Protein AF-A0A968D775-F1 (afdb_monomer_lite)

Structure (mmCIF, N/CA/C/O backbone):
data_AF-A0A968D775-F1
#
_entry.id   AF-A0A968D775-F1
#
loop_
_atom_site.group_PDB
_atom_site.id
_atom_site.type_symbol
_atom_site.label_atom_id
_atom_site.label_alt_id
_atom_site.label_comp_id
_atom_site.label_asym_id
_atom_site.label_entity_id
_atom_site.label_seq_id
_atom_site.pdbx_PDB_ins_code
_atom_site.Cartn_x
_atom_site.Cartn_y
_atom_site.Cartn_z
_atom_site.occupancy
_atom_site.B_iso_or_equiv
_atom_site.auth_seq_id
_atom_site.auth_comp_id
_atom_site.auth_asym_id
_atom_site.auth_atom_id
_atom_site.pdbx_PDB_model_num
ATOM 1 N N . GLY A 1 1 ? -21.452 0.922 7.059 1.00 87.69 1 GLY A N 1
ATOM 2 C CA . GLY A 1 1 ? -20.912 -0.450 7.163 1.00 87.69 1 GLY A CA 1
ATOM 3 C C . GLY A 1 1 ? -19.624 -0.413 7.958 1.00 87.69 1 GLY A C 1
ATOM 4 O O . GLY A 1 1 ? -19.104 0.677 8.151 1.00 87.69 1 GLY A O 1
ATOM 5 N N . ARG A 1 2 ? -19.136 -1.562 8.431 1.00 95.44 2 ARG A N 1
ATOM 6 C CA . ARG A 1 2 ? -17.876 -1.692 9.179 1.00 95.44 2 ARG A CA 1
ATOM 7 C C . ARG A 1 2 ? -16.833 -2.397 8.308 1.00 95.44 2 ARG A C 1
ATOM 9 O O . ARG A 1 2 ? -17.202 -3.298 7.559 1.00 95.44 2 ARG A O 1
ATOM 16 N N . LEU A 1 3 ? -15.573 -1.967 8.393 1.00 97.50 3 LEU A N 1
ATOM 17 C CA . LEU A 1 3 ? -14.434 -2.596 7.725 1.00 97.50 3 LEU A CA 1
ATOM 18 C C . LEU A 1 3 ? -13.481 -3.145 8.789 1.00 97.50 3 LEU A C 1
ATOM 20 O O . LEU A 1 3 ? -12.847 -2.370 9.493 1.00 97.50 3 LEU A O 1
ATOM 24 N N . ASP A 1 4 ? -13.396 -4.469 8.899 1.00 98.38 4 ASP A N 1
ATOM 25 C CA . ASP A 1 4 ? -12.559 -5.144 9.902 1.00 98.38 4 ASP A CA 1
ATOM 26 C C . ASP A 1 4 ? -11.166 -5.499 9.379 1.00 98.38 4 ASP A C 1
ATOM 28 O O . ASP A 1 4 ? -10.181 -5.435 10.118 1.00 98.38 4 ASP A O 1
ATOM 32 N N . VAL A 1 5 ? -11.078 -5.877 8.101 1.00 98.31 5 VAL A N 1
ATOM 33 C CA . VAL A 1 5 ? -9.846 -6.374 7.485 1.00 98.31 5 VAL A CA 1
ATOM 34 C C . VAL A 1 5 ? -9.702 -5.842 6.063 1.00 98.31 5 VAL A C 1
ATOM 36 O O . VAL A 1 5 ? -10.645 -5.901 5.274 1.00 98.31 5 VAL A O 1
ATOM 39 N N . LEU A 1 6 ? -8.500 -5.370 5.729 1.00 98.56 6 LEU A N 1
ATOM 40 C CA . LEU A 1 6 ? -8.044 -5.130 4.361 1.00 98.56 6 LEU A CA 1
ATOM 41 C C . LEU A 1 6 ? -6.887 -6.091 4.062 1.00 98.56 6 LEU A C 1
ATOM 43 O O . LEU A 1 6 ? -5.939 -6.165 4.841 1.00 98.56 6 LEU A O 1
ATOM 47 N N . VAL A 1 7 ? -6.943 -6.776 2.919 1.00 98.62 7 VAL A N 1
ATOM 48 C CA . VAL A 1 7 ? -5.840 -7.611 2.420 1.00 98.62 7 VAL A CA 1
ATOM 49 C C . VAL A 1 7 ? -5.355 -7.061 1.078 1.00 98.62 7 VAL A C 1
ATOM 51 O O . VAL A 1 7 ? -6.036 -7.198 0.061 1.00 98.62 7 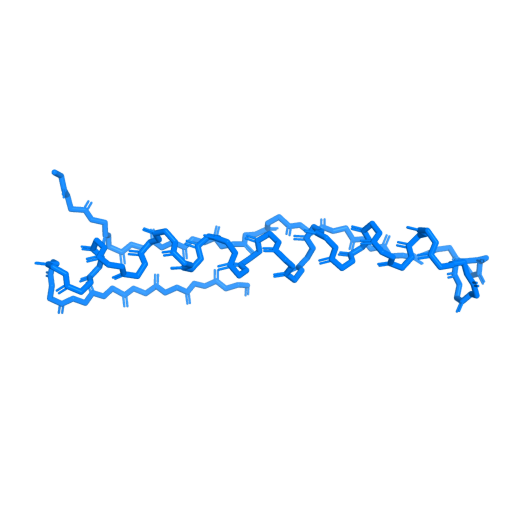VAL A O 1
ATOM 54 N N . ASN A 1 8 ? -4.172 -6.452 1.066 1.00 98.38 8 ASN A N 1
ATOM 55 C CA . ASN A 1 8 ? -3.488 -5.957 -0.127 1.00 98.38 8 ASN A CA 1
ATOM 56 C C . ASN A 1 8 ? -2.681 -7.081 -0.798 1.00 98.38 8 ASN A C 1
ATOM 58 O O . ASN A 1 8 ? -1.463 -7.050 -0.823 1.00 98.38 8 ASN A O 1
ATOM 62 N N . ASN A 1 9 ? -3.361 -8.073 -1.373 1.00 97.44 9 ASN A N 1
ATOM 63 C CA . ASN A 1 9 ? -2.703 -9.240 -1.982 1.00 97.44 9 ASN A CA 1
ATOM 64 C C . ASN A 1 9 ? -2.221 -9.018 -3.436 1.00 97.44 9 ASN A C 1
ATOM 66 O O . ASN A 1 9 ? -1.552 -9.873 -4.012 1.00 97.44 9 ASN A O 1
ATOM 70 N N . ALA A 1 10 ? -2.614 -7.924 -4.094 1.00 96.00 10 ALA A N 1
ATOM 71 C CA . ALA A 1 10 ? -2.261 -7.712 -5.497 1.00 96.00 10 ALA A CA 1
ATOM 72 C C . ALA A 1 10 ? -0.748 -7.482 -5.659 1.00 96.00 10 ALA A C 1
ATOM 74 O O . ALA A 1 10 ? -0.201 -6.534 -5.101 1.00 96.00 10 ALA A O 1
ATOM 75 N N . GLY A 1 11 ? -0.089 -8.316 -6.469 1.00 94.00 11 GLY A N 1
ATOM 76 C CA . GLY A 1 11 ? 1.341 -8.199 -6.729 1.00 94.00 11 GLY A CA 1
ATOM 77 C C . GLY A 1 11 ? 1.776 -8.866 -8.031 1.00 94.00 11 GLY A C 1
ATOM 78 O O . GLY A 1 11 ? 1.168 -9.836 -8.484 1.00 94.00 11 GLY A O 1
ATOM 79 N N . ILE A 1 12 ? 2.842 -8.335 -8.631 1.00 92.12 12 ILE A N 1
ATOM 80 C CA . ILE A 1 12 ? 3.545 -8.927 -9.776 1.00 92.12 12 ILE A CA 1
ATOM 81 C C . ILE A 1 12 ? 5.027 -9.147 -9.454 1.00 92.12 12 ILE A C 1
ATOM 83 O O . ILE A 1 12 ? 5.610 -8.424 -8.644 1.00 92.12 12 ILE A O 1
ATOM 87 N N . SER A 1 13 ? 5.650 -10.132 -10.104 1.00 87.00 13 SER A N 1
ATOM 88 C CA . SER A 1 13 ? 7.095 -10.377 -10.034 1.00 87.00 13 SER A CA 1
ATOM 89 C C . SER A 1 13 ? 7.801 -9.881 -11.297 1.00 87.00 13 SER A C 1
ATOM 91 O O . SER A 1 13 ? 7.291 -10.036 -12.404 1.00 87.00 13 SER A O 1
ATOM 93 N N . GLY A 1 14 ? 9.009 -9.335 -11.141 1.00 74.19 14 GLY A N 1
ATOM 94 C CA . GLY A 1 14 ? 9.888 -8.936 -12.252 1.00 74.19 14 GLY A CA 1
ATOM 95 C C . GLY A 1 14 ? 10.814 -10.061 -12.725 1.00 74.19 14 GLY A C 1
ATOM 96 O O . GLY A 1 14 ? 11.965 -9.814 -13.054 1.00 74.19 14 GLY A O 1
ATOM 97 N N . SER A 1 15 ? 10.383 -11.324 -12.663 1.00 62.00 15 SER A N 1
ATOM 98 C CA . SER A 1 15 ? 11.261 -12.509 -12.723 1.00 62.00 15 SER A CA 1
ATOM 99 C C . SER A 1 15 ? 11.842 -12.853 -14.111 1.00 62.00 15 SER A C 1
ATOM 101 O O . SER A 1 15 ? 12.165 -14.008 -14.375 1.00 62.00 15 SER A O 1
ATOM 103 N N . GLY A 1 16 ? 12.027 -11.868 -14.990 1.00 58.47 16 GLY A N 1
ATOM 104 C CA . GLY A 1 16 ? 12.867 -11.979 -16.180 1.00 58.47 16 GLY A CA 1
ATOM 105 C C . GLY A 1 16 ? 14.151 -11.178 -15.979 1.00 58.47 16 GLY A C 1
ATOM 106 O O . GLY A 1 16 ? 14.090 -9.977 -15.763 1.00 58.47 16 GLY A O 1
ATOM 107 N N . TYR A 1 17 ? 15.317 -11.820 -16.096 1.00 53.38 17 TYR A N 1
ATOM 108 C CA . TYR A 1 17 ? 16.663 -11.226 -15.939 1.00 53.38 17 TYR A CA 1
ATOM 109 C C . TYR A 1 17 ? 16.899 -9.937 -16.769 1.00 53.38 17 TYR A C 1
ATOM 111 O O . TYR A 1 17 ? 17.866 -9.220 -16.534 1.00 53.38 17 TYR A O 1
ATOM 119 N N . ALA A 1 18 ? 16.026 -9.653 -17.741 1.00 58.28 18 ALA A N 1
ATOM 120 C CA . ALA A 1 18 ? 16.041 -8.473 -18.597 1.00 58.28 18 ALA A CA 1
ATOM 121 C C . ALA A 1 18 ? 15.505 -7.185 -17.931 1.00 58.28 18 ALA A C 1
ATOM 123 O O . ALA A 1 18 ? 15.869 -6.101 -18.372 1.00 58.28 18 ALA A O 1
ATOM 124 N N . ASP A 1 19 ? 14.699 -7.279 -16.866 1.00 64.25 19 ASP A N 1
ATOM 125 C CA . ASP A 1 19 ? 13.990 -6.120 -16.284 1.00 64.25 19 ASP A CA 1
ATOM 126 C C . ASP A 1 19 ? 14.811 -5.311 -15.270 1.00 64.25 19 ASP A C 1
ATOM 128 O O . ASP A 1 19 ? 14.387 -4.247 -14.828 1.00 64.25 19 ASP A O 1
ATOM 132 N N . VAL A 1 20 ? 16.000 -5.778 -14.878 1.00 67.00 20 VAL A N 1
ATOM 133 C CA . VAL A 1 20 ? 16.779 -5.153 -13.788 1.00 67.00 20 VAL A CA 1
ATOM 134 C C . VAL A 1 20 ? 17.286 -3.741 -14.103 1.00 67.00 20 VAL A C 1
ATOM 136 O O . VAL A 1 20 ? 17.665 -3.017 -13.185 1.00 67.00 20 VAL A O 1
ATOM 139 N N . THR A 1 21 ? 17.292 -3.336 -15.376 1.00 73.69 21 THR A N 1
ATOM 140 C CA . THR A 1 21 ? 17.641 -1.972 -15.809 1.00 73.69 21 THR A CA 1
ATOM 141 C C . THR A 1 21 ? 16.480 -1.219 -16.459 1.00 73.69 21 THR A C 1
ATOM 143 O O . THR A 1 21 ? 16.664 -0.064 -16.839 1.00 73.69 21 THR A O 1
ATOM 146 N N . ASP A 1 22 ? 15.312 -1.847 -16.625 1.00 86.88 22 ASP A N 1
ATOM 147 C CA . ASP A 1 22 ? 14.160 -1.215 -17.268 1.00 86.88 22 ASP A CA 1
ATOM 148 C C . ASP A 1 22 ? 13.360 -0.398 -16.242 1.00 86.88 22 ASP A C 1
ATOM 150 O O . ASP A 1 22 ? 12.726 -0.925 -15.322 1.00 86.88 22 ASP A O 1
ATOM 154 N N . LEU A 1 23 ? 13.403 0.926 -16.404 1.00 88.69 23 LEU A N 1
ATOM 155 C CA . LEU A 1 23 ? 12.698 1.860 -15.535 1.00 88.69 23 LEU A CA 1
ATOM 156 C C . LEU A 1 23 ? 11.174 1.718 -15.647 1.00 88.69 23 LEU A C 1
ATOM 158 O O . LEU A 1 23 ? 10.478 1.893 -14.647 1.00 88.69 23 LEU A O 1
ATOM 162 N N . ASP A 1 24 ? 10.641 1.388 -16.822 1.00 90.25 24 ASP A N 1
ATOM 163 C CA . ASP A 1 24 ? 9.198 1.241 -17.015 1.00 90.25 24 ASP A CA 1
ATOM 164 C C . ASP A 1 24 ? 8.691 -0.033 -16.341 1.00 90.25 24 ASP A C 1
ATOM 166 O O . ASP A 1 24 ? 7.655 -0.015 -15.664 1.00 90.25 24 ASP A O 1
ATOM 170 N N . ALA A 1 25 ? 9.457 -1.119 -16.439 1.00 88.56 25 ALA A N 1
ATOM 171 C CA . ALA A 1 25 ? 9.172 -2.349 -15.714 1.00 88.56 25 ALA A CA 1
ATOM 172 C C . ALA A 1 25 ? 9.224 -2.145 -14.193 1.00 88.56 25 ALA A C 1
ATOM 174 O O . ALA A 1 25 ? 8.301 -2.550 -13.477 1.00 88.56 25 ALA A O 1
ATOM 175 N N . TRP A 1 26 ? 10.249 -1.441 -13.701 1.00 89.75 26 TRP A N 1
ATOM 176 C CA . TRP A 1 26 ? 10.352 -1.048 -12.296 1.00 89.75 26 TRP A CA 1
ATOM 177 C C . TRP A 1 26 ? 9.147 -0.215 -11.844 1.00 89.75 26 TRP A C 1
ATOM 179 O O . TRP A 1 26 ? 8.503 -0.538 -10.843 1.00 89.75 26 TRP A O 1
ATOM 189 N N . ASN A 1 27 ? 8.797 0.830 -12.598 1.00 93.06 27 ASN A N 1
ATOM 190 C CA . ASN A 1 27 ? 7.672 1.705 -12.280 1.00 93.06 27 ASN A CA 1
ATOM 191 C C . ASN A 1 27 ? 6.354 0.931 -12.247 1.00 93.06 27 ASN A C 1
ATOM 193 O O . ASN A 1 27 ? 5.542 1.137 -11.345 1.00 93.06 27 ASN A O 1
ATOM 197 N N . LYS A 1 28 ? 6.149 0.001 -13.183 1.00 92.62 28 LYS A N 1
ATOM 198 C CA . LYS A 1 28 ? 4.970 -0.866 -13.197 1.00 92.62 28 LYS A CA 1
ATOM 199 C C . LYS A 1 28 ? 4.912 -1.749 -11.952 1.00 92.62 28 LYS A C 1
ATOM 201 O O . LYS A 1 28 ? 3.876 -1.770 -11.285 1.00 92.62 28 LYS A O 1
ATOM 206 N N . LEU A 1 29 ? 6.010 -2.424 -11.609 1.00 92.81 29 LEU A N 1
ATOM 207 C CA . LEU A 1 29 ? 6.104 -3.264 -10.413 1.00 92.81 29 LEU A CA 1
ATOM 208 C C . LEU A 1 29 ? 5.804 -2.462 -9.144 1.00 92.81 29 LEU A C 1
ATOM 210 O O . LEU A 1 29 ? 4.975 -2.877 -8.335 1.00 92.81 29 LEU A O 1
ATOM 214 N N . MET A 1 30 ? 6.404 -1.280 -9.005 1.00 95.12 30 MET A N 1
ATOM 215 C CA . MET A 1 30 ? 6.180 -0.404 -7.855 1.00 95.12 30 MET A CA 1
ATOM 216 C C . MET A 1 30 ? 4.758 0.156 -7.807 1.00 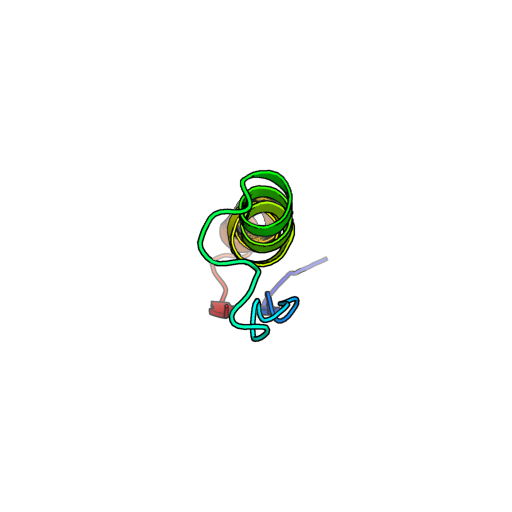95.12 30 MET A C 1
ATOM 218 O O . MET A 1 30 ? 4.170 0.220 -6.726 1.00 95.12 30 MET A O 1
ATOM 222 N N . SER A 1 31 ? 4.174 0.505 -8.957 1.00 97.31 31 SER A N 1
ATOM 223 C CA . SER A 1 31 ? 2.800 1.012 -9.024 1.00 97.31 31 SER A CA 1
ATOM 224 C C . SER A 1 31 ? 1.779 -0.010 -8.510 1.00 97.31 31 SER A C 1
ATOM 226 O O . SER A 1 31 ? 0.820 0.363 -7.836 1.00 97.31 31 SER A O 1
ATOM 228 N N . ILE A 1 32 ? 2.012 -1.300 -8.767 1.00 96.19 32 ILE A N 1
ATOM 229 C CA . ILE A 1 32 ? 1.122 -2.385 -8.346 1.00 96.19 32 ILE A CA 1
ATOM 230 C C . ILE A 1 32 ? 1.422 -2.774 -6.897 1.00 96.19 32 ILE A C 1
ATOM 232 O O . ILE A 1 32 ? 0.544 -2.675 -6.043 1.00 96.19 32 ILE A O 1
ATOM 236 N N . ASN A 1 33 ? 2.664 -3.163 -6.608 1.00 95.81 33 ASN A N 1
ATOM 237 C CA . ASN A 1 33 ? 3.009 -3.817 -5.346 1.00 95.81 33 ASN A CA 1
ATOM 238 C C . ASN A 1 33 ? 3.089 -2.830 -4.171 1.00 95.81 33 ASN A C 1
ATOM 240 O O . ASN A 1 33 ? 2.759 -3.187 -3.045 1.00 95.81 33 ASN A O 1
ATOM 244 N N . ALA A 1 34 ? 3.538 -1.592 -4.412 1.00 97.00 34 ALA A N 1
ATOM 245 C CA . ALA A 1 34 ? 3.751 -0.603 -3.355 1.00 97.00 34 ALA A CA 1
ATOM 246 C C . ALA A 1 34 ? 2.698 0.508 -3.390 1.00 97.00 34 ALA A C 1
ATOM 248 O O . ALA A 1 34 ? 1.997 0.728 -2.401 1.00 97.00 34 ALA A O 1
ATOM 249 N N . THR A 1 35 ? 2.545 1.202 -4.524 1.00 98.56 35 THR A N 1
ATOM 250 C CA . THR A 1 35 ? 1.564 2.291 -4.638 1.00 98.56 35 THR A CA 1
ATOM 251 C C . THR A 1 35 ? 0.138 1.768 -4.484 1.00 98.56 35 THR A C 1
ATOM 253 O O . THR A 1 35 ? -0.652 2.393 -3.780 1.00 98.56 35 THR A O 1
ATOM 256 N N . GLY A 1 36 ? -0.183 0.604 -5.059 1.00 98.50 36 GLY A N 1
ATOM 257 C CA . GLY A 1 36 ? -1.477 -0.056 -4.879 1.00 98.50 36 GLY A CA 1
ATOM 258 C C . GLY A 1 36 ? -1.805 -0.318 -3.406 1.00 98.50 36 GLY A C 1
ATOM 259 O O . GLY A 1 36 ? -2.844 0.134 -2.922 1.00 98.50 36 GLY A O 1
ATOM 260 N N . ALA A 1 37 ? -0.889 -0.956 -2.669 1.00 98.44 37 ALA A N 1
ATOM 261 C CA . ALA A 1 37 ? -1.056 -1.208 -1.237 1.00 98.44 37 ALA A CA 1
ATOM 262 C C . ALA A 1 37 ? -1.202 0.098 -0.433 1.00 98.44 37 ALA A C 1
ATOM 264 O O . ALA A 1 37 ? -2.118 0.226 0.380 1.00 98.44 37 ALA A O 1
ATOM 265 N N . PHE A 1 38 ? -0.363 1.105 -0.706 1.00 98.56 38 PHE A N 1
ATOM 266 C CA . PHE A 1 38 ? -0.459 2.428 -0.079 1.00 98.56 38 PHE A CA 1
ATOM 267 C C . PHE A 1 38 ? -1.839 3.072 -0.281 1.00 98.56 38 PHE A C 1
ATOM 269 O O . PHE A 1 38 ? -2.419 3.596 0.670 1.00 98.56 38 PHE A O 1
ATOM 276 N N . LEU A 1 39 ? -2.386 3.025 -1.499 1.00 98.81 39 LEU A N 1
ATOM 277 C CA . LEU A 1 39 ? -3.715 3.565 -1.794 1.00 98.81 39 LEU A CA 1
ATOM 278 C C . LEU A 1 39 ? -4.820 2.785 -1.070 1.00 98.81 39 LEU A C 1
ATOM 280 O O . LEU A 1 39 ? -5.747 3.402 -0.542 1.00 98.81 39 LEU A O 1
ATOM 284 N N . GLY A 1 40 ? -4.691 1.458 -0.979 1.00 98.44 40 GLY A N 1
ATOM 285 C CA . GLY A 1 40 ? -5.572 0.617 -0.169 1.00 98.44 40 GLY A CA 1
ATOM 286 C C . GLY A 1 40 ? -5.604 1.073 1.291 1.00 98.44 40 GLY A C 1
ATOM 287 O O . GLY A 1 40 ? -6.675 1.354 1.830 1.00 98.44 40 GLY A O 1
ATOM 288 N N . VAL A 1 41 ? -4.430 1.253 1.906 1.00 98.56 41 VAL A N 1
ATOM 289 C CA . VAL A 1 41 ? -4.311 1.771 3.281 1.00 98.56 41 VAL A CA 1
ATOM 290 C C . VAL A 1 41 ? -4.903 3.172 3.407 1.00 98.56 41 VAL A C 1
ATOM 292 O O . VAL A 1 41 ? -5.701 3.414 4.310 1.00 98.56 41 VAL A O 1
ATOM 295 N N . ARG A 1 42 ? -4.573 4.086 2.486 1.00 98.56 42 ARG A N 1
ATOM 296 C CA . ARG A 1 42 ? -5.064 5.475 2.486 1.00 98.56 42 ARG A CA 1
ATOM 297 C C . ARG A 1 42 ? -6.590 5.554 2.542 1.00 98.56 42 ARG A C 1
ATOM 299 O O . ARG A 1 42 ? -7.127 6.483 3.140 1.00 98.56 42 ARG A O 1
ATOM 306 N N . HIS A 1 43 ? -7.284 4.622 1.895 1.00 98.25 43 HIS A N 1
ATOM 307 C CA . HIS A 1 43 ? -8.744 4.604 1.849 1.00 98.25 43 HIS A CA 1
ATOM 308 C C . HIS A 1 43 ? -9.380 3.773 2.967 1.00 98.25 43 HIS A C 1
ATOM 310 O O . HIS A 1 43 ? -10.450 4.139 3.449 1.00 98.25 43 HIS A O 1
ATOM 316 N N . ALA A 1 44 ? -8.735 2.691 3.407 1.00 98.31 44 ALA A N 1
ATOM 317 C CA . ALA A 1 44 ? -9.255 1.836 4.472 1.00 98.31 44 ALA A CA 1
ATOM 318 C C . ALA A 1 44 ? -9.045 2.417 5.876 1.00 98.31 44 ALA A C 1
ATOM 320 O O . ALA A 1 44 ? -9.936 2.292 6.717 1.00 98.31 44 ALA A O 1
ATOM 321 N N . ALA A 1 45 ? -7.905 3.068 6.128 1.00 98.06 45 ALA A N 1
ATOM 322 C CA . ALA A 1 45 ? -7.530 3.527 7.464 1.00 98.06 45 ALA A CA 1
ATOM 323 C C . ALA A 1 45 ? -8.589 4.438 8.119 1.00 98.06 45 ALA A C 1
ATOM 325 O O . ALA A 1 45 ? -8.990 4.120 9.237 1.00 98.06 45 ALA A O 1
ATOM 326 N N . PRO A 1 46 ? -9.161 5.463 7.446 1.00 97.94 46 PRO A N 1
ATOM 327 C CA . PRO A 1 46 ? -10.182 6.309 8.073 1.00 97.94 46 PRO A CA 1
ATOM 328 C C . PRO A 1 46 ? -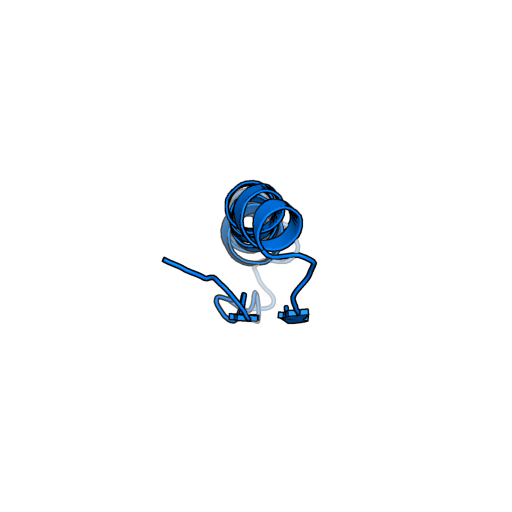11.447 5.539 8.483 1.00 97.94 46 PRO A C 1
ATOM 330 O O . PRO A 1 46 ? -12.052 5.820 9.516 1.00 97.94 46 PRO A O 1
ATOM 333 N N . ALA A 1 47 ? -11.855 4.548 7.683 1.00 97.56 47 ALA A N 1
ATOM 334 C CA . ALA A 1 47 ? -13.023 3.724 7.985 1.00 97.56 47 ALA A CA 1
ATOM 335 C C . ALA A 1 47 ? -12.758 2.755 9.150 1.00 97.56 47 ALA A C 1
ATOM 337 O O . ALA A 1 47 ? -13.647 2.532 9.971 1.00 97.56 47 ALA A O 1
ATOM 338 N N . MET A 1 48 ? -11.543 2.204 9.236 1.00 98.31 48 MET A N 1
ATOM 339 C CA . MET A 1 48 ? -11.114 1.353 10.350 1.00 98.31 48 MET A CA 1
ATOM 340 C C . MET A 1 48 ? -10.970 2.149 11.652 1.00 98.31 48 MET A C 1
ATOM 342 O O . MET A 1 48 ? -11.429 1.693 12.695 1.00 98.31 48 MET A O 1
ATOM 346 N N . GLU A 1 49 ? -10.406 3.359 11.603 1.00 97.38 49 GLU A N 1
ATOM 347 C CA . GLU A 1 49 ? -10.322 4.268 12.755 1.00 97.38 49 GLU A CA 1
ATOM 348 C C . GLU A 1 49 ? -11.713 4.599 13.305 1.00 97.38 49 GLU A C 1
ATOM 350 O O . GLU A 1 49 ? -11.961 4.437 14.500 1.00 97.38 49 GLU A O 1
ATOM 355 N N . ALA A 1 50 ? -12.653 4.970 12.429 1.00 97.56 50 ALA A N 1
ATOM 356 C CA . ALA A 1 50 ? -14.040 5.232 12.813 1.00 97.56 50 ALA A CA 1
ATOM 357 C C . ALA A 1 50 ? -14.746 3.999 13.414 1.00 97.56 50 ALA A C 1
ATOM 359 O O . ALA A 1 50 ? -15.685 4.146 14.196 1.00 97.56 50 ALA A O 1
ATOM 360 N N . ALA A 1 51 ? -14.299 2.789 1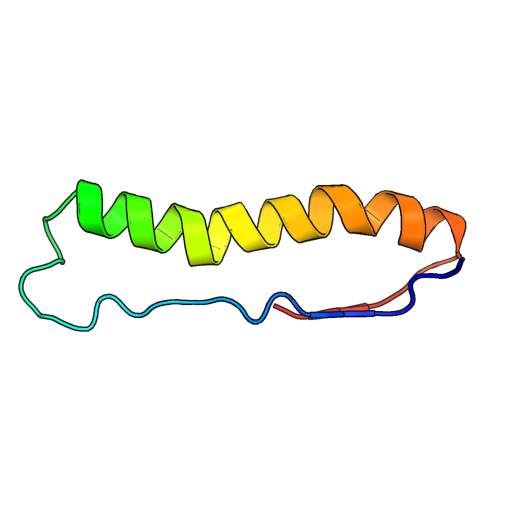3.065 1.00 96.81 51 ALA A N 1
ATOM 361 C CA . ALA A 1 51 ? -14.813 1.528 13.597 1.00 96.81 51 ALA A CA 1
ATOM 362 C C . ALA A 1 51 ? -14.128 1.068 14.903 1.00 96.81 51 ALA A C 1
ATOM 364 O O . ALA A 1 51 ? -14.550 0.062 15.476 1.00 96.81 51 ALA A O 1
ATOM 365 N N . GLY A 1 52 ? -13.111 1.791 15.389 1.00 97.62 52 GLY A N 1
ATOM 366 C CA . GLY A 1 52 ? -12.352 1.447 16.597 1.00 97.62 52 GLY A CA 1
ATOM 367 C C . GLY A 1 52 ? -11.153 0.521 16.362 1.00 97.62 52 GLY A C 1
ATOM 368 O O . GLY A 1 52 ? -10.615 -0.028 17.321 1.00 97.62 52 GLY A O 1
ATOM 369 N N . GLY A 1 53 ? -10.732 0.346 15.109 1.00 97.12 53 GLY A N 1
ATOM 370 C CA . GLY A 1 53 ? -9.571 -0.450 14.715 1.00 97.12 53 GLY A CA 1
ATOM 371 C C . GLY A 1 53 ? -9.892 -1.554 13.707 1.00 97.12 53 GLY A C 1
ATOM 372 O O . GLY A 1 53 ? -11.040 -1.777 13.326 1.00 97.12 53 GLY A O 1
ATOM 373 N N . GLY A 1 54 ? -8.842 -2.250 13.273 1.00 97.31 54 GLY A N 1
ATOM 374 C CA . GLY A 1 54 ? -8.895 -3.328 12.288 1.00 97.31 54 GLY A CA 1
ATOM 375 C C . GLY A 1 54 ? -7.496 -3.853 11.965 1.00 97.31 54 GLY A C 1
ATOM 376 O O . GLY A 1 54 ? -6.516 -3.445 12.592 1.00 97.31 54 GLY A O 1
ATOM 377 N N . ALA A 1 55 ? -7.401 -4.749 10.984 1.00 98.44 55 ALA A N 1
ATOM 378 C CA . ALA A 1 55 ? -6.129 -5.307 10.528 1.00 98.44 55 ALA A CA 1
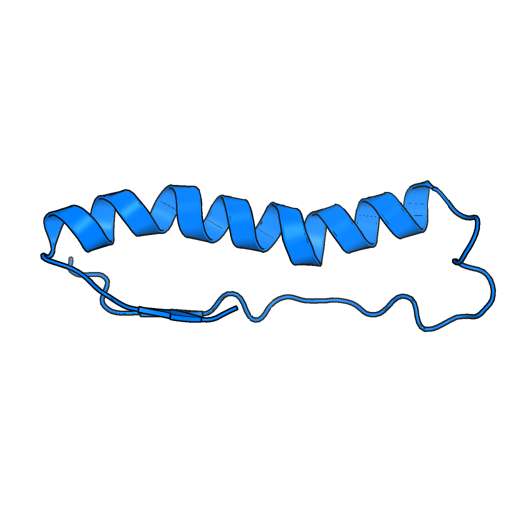ATOM 379 C C . ALA A 1 55 ? -5.903 -5.055 9.033 1.00 98.44 55 ALA A C 1
ATOM 381 O O . ALA A 1 55 ? -6.779 -5.301 8.204 1.00 98.44 55 ALA A O 1
ATOM 382 N N . ILE A 1 56 ? -4.697 -4.606 8.690 1.00 98.44 56 ILE A N 1
ATOM 383 C CA . ILE A 1 56 ? -4.232 -4.480 7.309 1.00 98.44 56 ILE A CA 1
ATOM 384 C C . ILE A 1 56 ? -3.138 -5.523 7.097 1.00 98.44 56 ILE A C 1
ATOM 386 O O . ILE A 1 56 ? -2.156 -5.545 7.839 1.00 98.44 56 ILE A O 1
ATOM 390 N N . VAL A 1 57 ? -3.314 -6.373 6.088 1.00 98.19 57 VAL A N 1
ATOM 391 C CA . VAL A 1 57 ? -2.349 -7.399 5.676 1.00 98.19 57 VAL A CA 1
ATOM 392 C C . VAL A 1 57 ? -1.884 -7.074 4.261 1.00 98.19 57 VAL A C 1
ATOM 394 O O . VAL A 1 57 ? -2.725 -6.873 3.388 1.00 98.19 57 VAL A O 1
ATOM 397 N N . ASN A 1 58 ? -0.572 -7.008 4.042 1.00 94.44 58 ASN A N 1
ATOM 398 C CA . ASN A 1 58 ? 0.045 -6.803 2.727 1.00 94.44 58 ASN A CA 1
ATOM 399 C C . ASN A 1 58 ? 0.769 -8.077 2.307 1.00 94.44 58 ASN A C 1
ATOM 401 O O . ASN A 1 58 ? 1.472 -8.633 3.182 1.00 94.44 58 ASN A O 1
#

Sequence (58 aa):
GRLDVLVNNAGISGSGYADVTDLDAWNKLMSINATGAFLGVRHAAPAMEAAGGGAIVN

Secondary structure (DSSP, 8-state):
----EEE--------STTGGG-HHHHHHHHIIIIIIHHHHHHHHHHHHHHTT--EEE-

Foldseek 3Di:
DADAEDELPWADDPPDPVCPPPPVSVVVRCCTNPVSLVVSCVVVVVRQVVVVHHDYHD

pLDDT: mean 91.46, std 11.78, 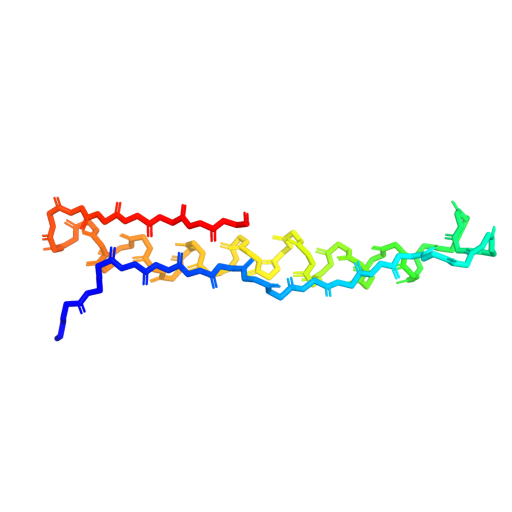range [53.38, 98.81]

Radius of gyration: 14.88 Å; chains: 1; bounding box: 39×19×35 Å